Protein AF-A0A2T2UEE6-F1 (afdb_monomer_lite)

Foldseek 3Di:
DDDDDFDDDDPVRDDPVDDDCRPGVVVVVVVVVPDPDDDDDDDDDPQKDWFFDPVQVQEGEDPPAPNTDIDIDGPPRRGHYDPHDDDHDPPVPDD

Structure (mmCIF, N/CA/C/O backbone):
data_AF-A0A2T2UEE6-F1
#
_entry.id   AF-A0A2T2UEE6-F1
#
loop_
_atom_site.group_PDB
_atom_site.id
_atom_site.type_symbol
_atom_site.label_atom_id
_atom_site.label_alt_id
_atom_site.label_comp_id
_atom_site.label_asym_id
_atom_site.label_entity_id
_atom_site.label_seq_id
_atom_site.pdbx_PDB_ins_code
_atom_site.Cartn_x
_atom_site.Cartn_y
_atom_site.Cartn_z
_atom_site.occupancy
_atom_site.B_iso_or_equiv
_atom_site.auth_seq_id
_atom_site.auth_comp_id
_atom_site.auth_asym_id
_atom_site.auth_atom_id
_atom_site.pdbx_PDB_model_num
ATOM 1 N N . GLU A 1 1 ? -9.893 -11.849 -11.462 1.00 67.19 1 GLU A N 1
ATOM 2 C CA . GLU A 1 1 ? -8.720 -11.974 -10.574 1.00 67.19 1 GLU A CA 1
ATOM 3 C C . GLU A 1 1 ? -7.503 -12.394 -11.387 1.00 67.19 1 GLU A C 1
ATOM 5 O O . GLU A 1 1 ? -7.564 -13.440 -12.022 1.00 67.19 1 GLU A O 1
ATOM 10 N N . ARG A 1 2 ? -6.456 -11.567 -11.496 1.00 81.19 2 ARG A N 1
ATOM 11 C CA . ARG A 1 2 ? -5.236 -11.912 -12.251 1.00 81.19 2 ARG A CA 1
ATOM 12 C C . ARG A 1 2 ? -4.020 -11.309 -11.558 1.00 81.19 2 ARG A C 1
ATOM 14 O O . ARG A 1 2 ? -4.091 -10.177 -11.093 1.00 81.19 2 ARG A O 1
ATOM 21 N N . VAL A 1 3 ? -2.914 -12.043 -11.552 1.00 90.94 3 VAL A N 1
ATOM 22 C CA . VAL A 1 3 ? -1.601 -11.560 -11.108 1.00 90.94 3 VAL A CA 1
ATOM 23 C C . VAL A 1 3 ? -0.672 -11.561 -12.316 1.00 90.94 3 VAL A C 1
ATOM 25 O O . VAL A 1 3 ? -0.683 -12.506 -13.102 1.00 90.94 3 VAL A O 1
ATOM 28 N N . GLY A 1 4 ? 0.108 -10.494 -12.477 1.00 92.44 4 GLY A N 1
ATOM 29 C CA . GLY A 1 4 ? 1.094 -10.357 -13.545 1.00 92.44 4 GLY A CA 1
ATOM 30 C C . GLY A 1 4 ? 2.434 -9.914 -12.978 1.00 92.44 4 GLY A C 1
ATOM 31 O O . GLY A 1 4 ? 2.472 -9.072 -12.082 1.00 92.44 4 GLY A O 1
ATOM 32 N N . VAL A 1 5 ? 3.519 -10.462 -13.517 1.00 96.06 5 VAL A N 1
ATOM 33 C CA . VAL A 1 5 ? 4.896 -10.138 -13.127 1.00 96.06 5 VAL A CA 1
ATOM 34 C C . VAL A 1 5 ? 5.650 -9.695 -14.372 1.00 96.06 5 VAL A C 1
ATOM 36 O O . VAL A 1 5 ? 5.518 -10.308 -15.427 1.00 96.06 5 VAL A O 1
ATOM 39 N N . VAL A 1 6 ? 6.432 -8.625 -14.250 1.00 97.06 6 VAL A N 1
ATOM 40 C CA . VAL A 1 6 ? 7.308 -8.135 -15.316 1.00 97.06 6 VAL A CA 1
ATOM 41 C C . VAL A 1 6 ? 8.687 -7.883 -14.730 1.00 97.06 6 VAL A C 1
ATOM 43 O O . VAL A 1 6 ? 8.818 -7.221 -13.702 1.00 97.06 6 VAL A O 1
ATOM 46 N N . TRP A 1 7 ? 9.707 -8.390 -15.413 1.00 96.12 7 TRP A N 1
ATOM 47 C CA . TRP A 1 7 ? 11.109 -8.114 -15.135 1.00 96.12 7 TRP A CA 1
ATOM 48 C C . TRP A 1 7 ? 11.759 -7.511 -16.383 1.00 96.12 7 TRP A C 1
ATOM 50 O O . TRP A 1 7 ? 11.407 -7.881 -17.502 1.00 96.12 7 TRP A O 1
ATOM 60 N N . VAL A 1 8 ? 12.677 -6.562 -16.188 1.00 96.69 8 VAL A N 1
ATOM 61 C CA . VAL A 1 8 ? 13.416 -5.888 -17.263 1.00 96.69 8 VAL A CA 1
ATOM 62 C C . VAL A 1 8 ? 14.891 -5.843 -16.884 1.00 96.69 8 VAL A C 1
ATOM 64 O O . VAL A 1 8 ? 15.238 -5.321 -15.824 1.00 96.69 8 VAL A O 1
ATOM 67 N N . GLY A 1 9 ? 15.749 -6.342 -17.768 1.00 96.50 9 GLY A N 1
ATOM 68 C CA . GLY A 1 9 ? 17.197 -6.340 -17.607 1.00 96.50 9 GLY A CA 1
ATOM 69 C C . GLY A 1 9 ? 17.904 -6.700 -18.908 1.00 96.50 9 GLY A C 1
ATOM 70 O O . GLY A 1 9 ? 17.264 -7.122 -19.870 1.00 96.50 9 GLY A O 1
ATOM 71 N N . HIS A 1 10 ? 19.219 -6.497 -18.938 1.00 97.25 10 HIS A N 1
ATOM 72 C CA . HIS A 1 10 ? 20.066 -7.030 -19.999 1.00 97.25 10 HIS A CA 1
ATOM 73 C C . HIS A 1 10 ? 20.482 -8.459 -19.654 1.00 97.25 10 HIS A C 1
ATOM 75 O O . HIS A 1 10 ? 20.834 -8.733 -18.507 1.00 97.25 10 HIS A O 1
ATOM 81 N N . ASP A 1 11 ? 20.509 -9.342 -20.651 1.00 98.12 11 ASP A N 1
ATOM 82 C CA . ASP A 1 11 ? 20.920 -10.743 -20.469 1.00 98.12 11 ASP A CA 1
ATOM 83 C C . ASP A 1 11 ? 22.370 -10.872 -19.969 1.00 98.12 11 ASP A C 1
ATOM 85 O O . ASP A 1 11 ? 22.725 -11.826 -19.283 1.00 98.12 11 ASP A O 1
ATOM 89 N N . ASP A 1 12 ? 23.210 -9.880 -20.276 1.00 97.88 12 ASP A N 1
ATOM 90 C CA . ASP A 1 12 ? 24.611 -9.801 -19.857 1.00 97.88 12 ASP A CA 1
ATOM 91 C C . ASP A 1 12 ? 24.820 -9.105 -18.497 1.00 97.88 12 ASP A C 1
ATOM 93 O O . ASP A 1 12 ? 25.948 -8.768 -18.136 1.00 97.88 12 ASP A O 1
ATOM 97 N N . ASN A 1 13 ? 23.743 -8.898 -17.731 1.00 95.56 13 ASN A N 1
ATOM 98 C CA . ASN A 1 13 ? 23.735 -8.273 -16.404 1.00 95.56 13 ASN A CA 1
ATOM 99 C C . ASN A 1 13 ? 24.314 -6.849 -16.343 1.00 95.56 13 ASN A C 1
ATOM 101 O O . AS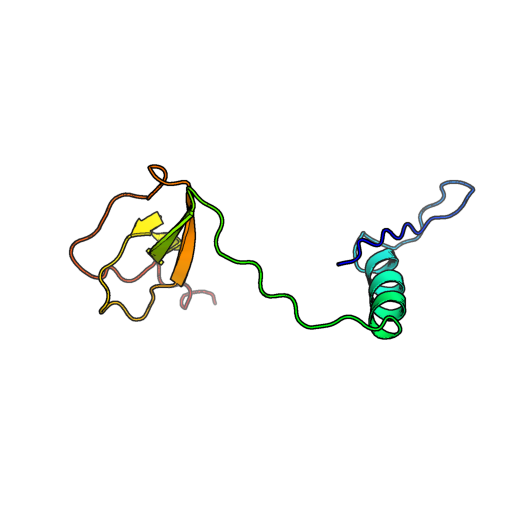N A 1 13 ? 24.613 -6.349 -15.253 1.00 95.56 13 ASN A O 1
ATOM 105 N N . ARG A 1 14 ? 24.473 -6.159 -17.478 1.00 98.06 14 ARG A N 1
ATOM 106 C CA . ARG A 1 14 ? 24.908 -4.761 -17.459 1.00 98.06 14 ARG A CA 1
ATOM 107 C C . ARG A 1 14 ? 23.843 -3.838 -16.854 1.00 98.06 14 ARG A C 1
ATOM 109 O O . ARG A 1 14 ? 22.648 -4.143 -16.908 1.00 98.06 14 ARG A O 1
ATOM 116 N N . PRO A 1 15 ? 24.252 -2.675 -16.309 1.00 96.75 15 PRO A N 1
ATOM 117 C CA . PRO A 1 15 ? 23.314 -1.690 -15.787 1.00 96.75 15 PRO A CA 1
ATOM 118 C C . PRO A 1 15 ? 22.337 -1.220 -16.867 1.00 96.75 15 PRO A C 1
ATOM 120 O O . PRO A 1 15 ? 22.750 -0.795 -17.942 1.00 96.75 15 PRO A O 1
ATOM 123 N N . THR A 1 16 ? 21.042 -1.232 -16.556 1.00 96.19 16 THR A N 1
ATOM 124 C CA . THR A 1 16 ? 19.990 -0.704 -17.442 1.00 96.19 16 THR A CA 1
ATOM 125 C C . THR A 1 16 ? 19.811 0.810 -17.319 1.00 96.19 16 THR A C 1
ATOM 127 O O . THR A 1 16 ? 19.129 1.419 -18.137 1.00 96.19 16 THR A O 1
ATOM 130 N N . GLY A 1 17 ? 20.349 1.426 -16.258 1.00 95.75 17 GLY A N 1
ATOM 131 C CA . GLY A 1 17 ? 20.044 2.812 -15.881 1.00 95.75 17 GLY A CA 1
ATOM 132 C C . GLY A 1 17 ? 18.612 3.020 -15.363 1.00 95.75 17 GLY A C 1
ATOM 133 O O . GLY A 1 17 ? 18.223 4.149 -15.078 1.00 95.75 17 GLY A O 1
ATOM 134 N N . LEU A 1 18 ? 17.830 1.944 -15.224 1.00 94.56 18 LEU A N 1
ATOM 135 C CA . LEU A 1 18 ? 16.453 1.957 -14.737 1.00 94.56 18 LEU A CA 1
ATOM 136 C C . LEU A 1 18 ? 16.392 1.415 -13.304 1.00 94.56 18 LEU A C 1
ATOM 138 O O . LEU A 1 18 ? 17.148 0.525 -12.921 1.00 94.56 18 LEU A O 1
ATOM 142 N N . THR A 1 19 ? 15.442 1.912 -12.517 1.00 89.94 19 THR A N 1
ATOM 143 C CA . THR A 1 19 ? 15.184 1.477 -11.136 1.00 89.94 19 THR A CA 1
ATOM 144 C C . THR A 1 19 ? 13.719 1.087 -10.953 1.00 89.94 19 THR A C 1
ATOM 146 O O . THR A 1 19 ? 12.815 1.900 -11.156 1.00 89.94 19 THR A O 1
ATOM 149 N N . GLY A 1 20 ? 13.470 -0.172 -10.575 1.00 88.69 20 GLY A N 1
ATOM 150 C CA . GLY A 1 20 ? 12.143 -0.697 -10.231 1.00 88.69 20 GLY A CA 1
ATOM 151 C C . GLY A 1 20 ? 11.025 -0.241 -11.177 1.00 88.69 20 GLY A C 1
ATOM 152 O O . GLY A 1 20 ? 10.953 -0.648 -12.339 1.00 88.69 20 GLY A O 1
ATOM 153 N N . ALA A 1 21 ? 10.162 0.645 -10.670 1.00 92.75 21 ALA A N 1
ATOM 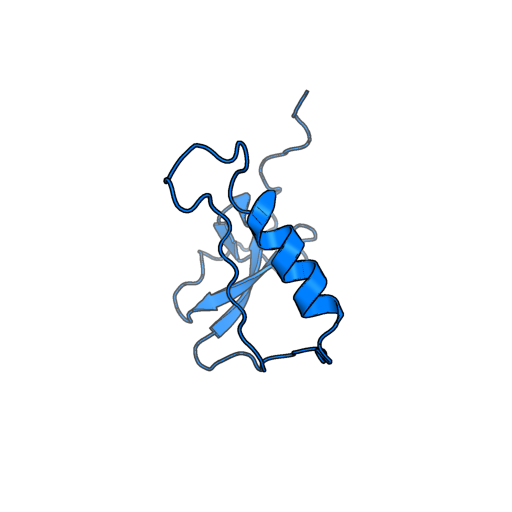154 C CA . ALA A 1 21 ? 8.992 1.165 -11.370 1.00 92.75 21 ALA A CA 1
ATOM 155 C C . ALA A 1 21 ? 9.293 2.042 -12.604 1.00 92.75 21 ALA A C 1
ATOM 157 O O . ALA A 1 21 ? 8.423 2.218 -13.456 1.00 92.75 21 ALA A O 1
ATOM 158 N N . THR A 1 22 ? 10.505 2.580 -12.746 1.00 94.38 22 THR A N 1
ATOM 159 C CA . THR A 1 22 ? 10.866 3.387 -13.925 1.00 94.38 22 THR A CA 1
ATOM 160 C C . THR A 1 22 ? 11.035 2.537 -15.190 1.00 94.38 22 THR A C 1
ATOM 162 O O . THR A 1 22 ? 10.828 3.055 -16.284 1.00 94.38 22 THR A O 1
ATOM 165 N N . GLY A 1 23 ? 11.316 1.233 -15.044 1.00 95.12 23 GLY A N 1
ATOM 166 C CA . GLY A 1 23 ? 11.358 0.254 -16.135 1.00 95.12 23 GLY A CA 1
ATOM 167 C C . GLY A 1 23 ? 10.161 -0.699 -16.125 1.00 95.12 23 GLY A C 1
ATOM 168 O O . GLY A 1 23 ? 9.219 -0.546 -16.901 1.00 95.12 23 GLY A O 1
ATOM 169 N N . ALA A 1 24 ? 10.177 -1.684 -15.224 1.00 97.38 24 ALA A N 1
ATOM 170 C CA . ALA A 1 24 ? 9.248 -2.816 -15.258 1.00 97.38 24 ALA A CA 1
ATOM 171 C C . ALA A 1 24 ? 7.770 -2.422 -15.070 1.00 97.38 24 ALA A C 1
ATOM 173 O O . ALA A 1 24 ? 6.903 -2.951 -15.768 1.00 97.38 24 ALA A O 1
ATOM 174 N N . LEU A 1 25 ? 7.464 -1.455 -14.190 1.00 96.81 25 LEU A N 1
ATOM 175 C CA . LEU A 1 25 ? 6.074 -1.032 -13.955 1.00 96.81 25 LEU A CA 1
ATOM 176 C C . LEU A 1 25 ? 5.452 -0.365 -15.190 1.00 96.81 25 LEU A C 1
ATOM 178 O O . LEU A 1 25 ? 4.246 -0.471 -15.385 1.00 96.81 25 LEU A O 1
ATOM 182 N N . ARG A 1 26 ? 6.249 0.281 -16.055 1.00 95.94 26 ARG A N 1
ATOM 183 C CA . ARG A 1 26 ? 5.746 0.877 -17.304 1.00 95.94 26 ARG A CA 1
ATOM 184 C C . ARG A 1 26 ? 5.206 -0.193 -18.252 1.00 95.94 26 ARG A C 1
ATOM 186 O O . ARG A 1 26 ? 4.092 -0.055 -18.749 1.00 95.94 26 ARG A O 1
ATOM 193 N N . VAL A 1 27 ? 5.969 -1.270 -18.444 1.00 96.38 27 VAL A N 1
ATOM 194 C CA . VAL A 1 27 ? 5.572 -2.416 -19.278 1.00 96.38 27 VAL A CA 1
ATOM 195 C C . VAL A 1 27 ? 4.389 -3.154 -18.649 1.00 96.38 27 VAL A C 1
ATOM 197 O O . VAL A 1 27 ? 3.411 -3.447 -19.334 1.00 96.38 27 VAL A O 1
ATOM 200 N N . TRP A 1 28 ? 4.426 -3.389 -17.332 1.00 96.06 28 TRP A N 1
ATOM 201 C CA . TRP A 1 28 ? 3.309 -3.998 -16.605 1.00 96.06 28 TRP A CA 1
ATOM 202 C C . TRP A 1 28 ? 2.017 -3.182 -16.745 1.00 96.06 28 TRP A C 1
ATOM 204 O O . TRP A 1 28 ? 0.959 -3.747 -17.008 1.00 96.06 28 TRP A O 1
ATOM 214 N N . ALA A 1 29 ? 2.089 -1.852 -16.621 1.00 94.62 29 ALA A N 1
ATOM 215 C CA . ALA A 1 29 ? 0.926 -0.976 -16.724 1.00 94.62 29 ALA A CA 1
ATOM 216 C C . ALA A 1 29 ? 0.319 -0.977 -18.134 1.00 94.62 29 ALA A C 1
ATOM 218 O O . ALA A 1 29 ? -0.904 -1.033 -18.263 1.00 94.62 29 ALA A O 1
ATOM 219 N N . ASP A 1 30 ? 1.142 -0.951 -19.189 1.00 95.56 30 ASP A N 1
ATOM 220 C CA . ASP A 1 30 ? 0.651 -1.066 -20.569 1.00 95.56 30 ASP A CA 1
ATOM 221 C C . ASP A 1 30 ? -0.012 -2.430 -20.823 1.00 95.56 30 ASP A C 1
ATOM 223 O O . ASP A 1 30 ? -1.112 -2.486 -21.373 1.00 95.56 30 ASP A O 1
ATOM 227 N N . MET A 1 31 ? 0.592 -3.520 -20.339 1.00 94.62 31 MET A N 1
ATOM 228 C CA . MET A 1 31 ? -0.004 -4.857 -20.400 1.00 94.62 31 MET A CA 1
ATOM 229 C C . MET A 1 31 ? -1.370 -4.893 -19.697 1.00 94.62 31 MET A C 1
ATOM 231 O O . MET A 1 31 ? -2.362 -5.303 -20.296 1.00 94.62 31 MET A O 1
ATOM 235 N N . MET A 1 32 ? -1.449 -4.438 -18.444 1.00 93.12 32 MET A N 1
ATOM 236 C CA . MET A 1 32 ? -2.677 -4.509 -17.644 1.00 93.12 32 MET A CA 1
ATOM 237 C C . MET A 1 32 ? -3.805 -3.634 -18.197 1.00 93.12 32 MET A C 1
ATOM 239 O O . MET A 1 32 ? -4.962 -4.036 -18.114 1.00 93.12 32 MET A O 1
ATOM 243 N N . ARG A 1 33 ? -3.491 -2.490 -18.824 1.00 92.44 33 ARG A N 1
ATOM 244 C CA . ARG A 1 33 ? -4.481 -1.633 -19.507 1.00 92.44 33 ARG A CA 1
ATOM 245 C C . ARG A 1 33 ? -5.171 -2.318 -20.686 1.00 92.44 33 ARG A C 1
ATOM 247 O O . ARG A 1 33 ? -6.263 -1.907 -21.062 1.00 92.44 33 ARG A O 1
ATOM 254 N N . ARG A 1 34 ? -4.530 -3.321 -21.289 1.00 93.31 34 ARG A N 1
ATOM 255 C CA . ARG A 1 34 ? -5.061 -4.077 -22.435 1.00 93.31 34 ARG A CA 1
ATOM 256 C C . ARG A 1 34 ? -5.827 -5.328 -22.011 1.00 93.31 34 ARG A C 1
ATOM 258 O O . ARG A 1 34 ? -6.491 -5.945 -22.840 1.00 93.31 34 ARG A O 1
ATOM 265 N N . LEU A 1 35 ? -5.733 -5.721 -20.741 1.00 90.25 35 LEU A N 1
ATOM 266 C CA . LEU A 1 35 ? -6.484 -6.845 -20.198 1.00 90.25 35 LEU A CA 1
ATOM 267 C C . LEU A 1 35 ? -7.878 -6.377 -19.751 1.00 90.25 35 LEU A C 1
ATOM 269 O O . LEU A 1 35 ? -8.011 -5.267 -19.236 1.00 90.25 35 LEU A O 1
ATOM 273 N N . PRO A 1 36 ? -8.920 -7.218 -19.880 1.00 85.50 36 PRO A N 1
ATOM 274 C CA . PRO A 1 36 ? -10.247 -6.920 -19.350 1.00 85.50 36 PRO A CA 1
ATOM 275 C C . PRO A 1 36 ? -10.232 -7.054 -17.818 1.00 85.50 36 PRO A C 1
ATOM 277 O O . PRO A 1 36 ? -10.654 -8.066 -17.254 1.00 85.50 36 PRO A O 1
ATOM 280 N N . ALA A 1 37 ? -9.665 -6.059 -17.139 1.00 81.00 37 ALA A N 1
ATOM 281 C CA . ALA A 1 37 ? -9.670 -5.955 -15.688 1.00 81.00 37 ALA A CA 1
ATOM 282 C C . ALA A 1 37 ? -10.974 -5.285 -15.231 1.00 81.00 37 ALA A C 1
ATOM 284 O O . ALA A 1 37 ? -11.274 -4.157 -15.618 1.00 81.00 37 ALA A O 1
ATOM 285 N N . GLY A 1 38 ? -11.762 -5.997 -14.426 1.00 82.25 38 GLY A N 1
ATOM 286 C CA . GLY A 1 38 ? -12.930 -5.439 -13.746 1.00 82.25 38 GLY A CA 1
ATOM 287 C C . GLY A 1 38 ? -12.546 -4.793 -12.417 1.00 82.25 38 GLY A C 1
ATOM 288 O O . GLY A 1 38 ? -11.495 -5.108 -11.854 1.00 82.25 38 GLY A O 1
ATOM 289 N N . SER A 1 39 ? -13.414 -3.914 -11.910 1.00 83.88 39 SER A N 1
ATOM 290 C CA . SER A 1 39 ? -13.268 -3.402 -10.547 1.00 83.88 39 SER A CA 1
ATOM 291 C C . SER A 1 39 ? -13.307 -4.557 -9.548 1.00 83.88 39 SER A C 1
ATOM 293 O O . SER A 1 39 ? -14.125 -5.470 -9.678 1.00 83.88 39 SER A O 1
ATOM 295 N N . TRP A 1 40 ? -12.414 -4.515 -8.566 1.00 84.19 40 TRP A N 1
ATOM 296 C CA . TRP A 1 40 ? -12.308 -5.518 -7.523 1.00 84.19 40 TRP A CA 1
ATOM 297 C C . TRP A 1 40 ? -12.682 -4.885 -6.183 1.00 84.19 40 TRP A C 1
ATOM 299 O O . TRP A 1 40 ? -12.045 -3.926 -5.754 1.00 84.19 40 TRP A O 1
ATOM 309 N N . HIS A 1 41 ? -13.668 -5.464 -5.502 1.00 84.75 41 HIS A N 1
ATOM 310 C CA . HIS A 1 41 ? -14.077 -5.076 -4.153 1.00 84.75 41 HIS A CA 1
ATOM 311 C C . HIS A 1 41 ? -14.048 -6.332 -3.277 1.00 84.75 41 HIS A C 1
ATOM 313 O O . HIS A 1 41 ? -15.008 -7.101 -3.315 1.00 84.75 41 HIS A O 1
ATOM 319 N N . PRO A 1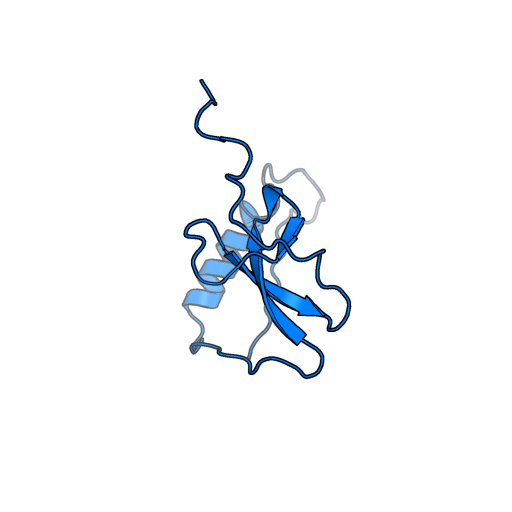 42 ? -12.949 -6.601 -2.551 1.00 84.31 42 PRO A N 1
ATOM 320 C CA . PRO A 1 42 ? -12.915 -7.737 -1.650 1.00 84.31 42 PRO A CA 1
ATOM 321 C C . PRO A 1 42 ? -13.798 -7.419 -0.444 1.00 84.31 42 PRO A C 1
ATOM 323 O O . PRO A 1 42 ? -13.802 -6.289 0.051 1.00 84.31 42 PRO A O 1
ATOM 326 N N . GLU A 1 43 ? -14.516 -8.415 0.057 1.00 91.69 43 GLU A N 1
ATOM 327 C CA . GLU A 1 43 ? -15.136 -8.294 1.373 1.00 91.69 43 GLU A CA 1
ATOM 328 C C . GLU A 1 43 ? -14.052 -8.150 2.448 1.00 91.69 43 GLU A C 1
ATOM 330 O O . GLU A 1 43 ? -12.922 -8.621 2.283 1.00 91.69 43 GLU A O 1
ATOM 335 N N . THR A 1 44 ? -14.385 -7.473 3.550 1.00 93.00 44 THR A N 1
ATOM 336 C CA . THR A 1 44 ? -13.460 -7.381 4.687 1.00 93.00 44 THR A CA 1
ATOM 337 C C . THR A 1 44 ? -13.288 -8.785 5.278 1.00 93.00 44 THR A C 1
ATOM 339 O O . THR A 1 44 ? -14.294 -9.387 5.659 1.00 93.00 44 THR A O 1
ATOM 342 N N . PRO A 1 45 ? -12.059 -9.331 5.343 1.00 94.50 45 PRO A N 1
ATOM 343 C CA . PRO A 1 45 ? -11.840 -10.663 5.892 1.00 94.50 45 PRO A CA 1
ATOM 344 C C . PRO A 1 45 ? -12.220 -10.740 7.380 1.00 94.50 45 PRO A C 1
ATOM 346 O O . PRO A 1 45 ? -12.118 -9.733 8.084 1.00 94.50 45 PRO A O 1
ATOM 349 N N . PRO A 1 46 ? -12.589 -11.927 7.895 1.00 96.44 46 PRO A N 1
ATOM 350 C CA . PRO A 1 46 ? -12.741 -12.137 9.333 1.00 96.44 46 PRO A CA 1
ATOM 351 C C . PRO A 1 46 ? -11.467 -11.752 10.097 1.00 96.44 46 PRO A C 1
ATOM 353 O O . PRO A 1 46 ? -10.359 -12.004 9.616 1.00 96.44 46 PRO A O 1
ATOM 356 N N . GLY A 1 47 ? -11.614 -11.169 11.289 1.00 96.44 47 GLY A N 1
ATOM 357 C CA . GLY A 1 47 ? -10.476 -10.728 12.098 1.00 96.44 47 GLY A CA 1
ATOM 358 C C . GLY A 1 47 ? -9.890 -9.375 11.686 1.00 96.44 47 GLY A C 1
ATOM 359 O O . GLY A 1 47 ? -8.843 -8.999 12.213 1.00 96.44 47 GLY A O 1
ATOM 360 N N . VAL A 1 48 ? -10.521 -8.656 10.747 1.00 97.00 48 VAL A N 1
ATOM 361 C CA . VAL A 1 48 ? -10.150 -7.286 10.372 1.00 97.00 48 VAL A CA 1
ATOM 362 C C . VAL A 1 48 ? -11.224 -6.305 10.832 1.00 97.00 48 VAL A C 1
ATOM 364 O O . VAL A 1 48 ? -12.369 -6.365 10.384 1.00 97.00 48 VAL A O 1
ATOM 367 N N . GLU A 1 49 ? -10.834 -5.344 11.668 1.00 95.38 49 GLU A N 1
ATOM 368 C CA . GLU A 1 49 ? -11.682 -4.234 12.096 1.00 95.38 49 GLU A CA 1
ATOM 369 C C . GLU A 1 49 ? -11.217 -2.904 11.486 1.00 95.38 49 GLU A C 1
ATOM 371 O O . GLU A 1 49 ? -10.024 -2.618 11.380 1.00 95.38 49 GLU A O 1
ATOM 376 N N . TRP A 1 50 ? -12.165 -2.066 11.065 1.00 94.69 50 TRP A N 1
ATOM 377 C CA . TRP A 1 50 ? -11.874 -0.729 10.543 1.00 94.69 50 TRP A CA 1
ATOM 378 C C . TRP A 1 50 ? -11.987 0.310 11.653 1.00 94.69 50 TRP A C 1
ATOM 380 O O . TRP A 1 50 ? -13.035 0.430 12.286 1.00 94.69 50 TRP A O 1
ATOM 390 N N . ALA A 1 51 ? -10.950 1.128 11.827 1.00 94.44 51 ALA A N 1
ATOM 391 C CA . ALA A 1 51 ? -10.938 2.187 12.828 1.00 94.44 51 ALA A CA 1
ATOM 392 C C . ALA A 1 51 ? -10.572 3.548 12.239 1.00 94.44 51 ALA A C 1
ATOM 394 O O . ALA A 1 51 ? -9.817 3.664 11.273 1.00 94.44 51 ALA A O 1
ATOM 395 N N . ARG A 1 52 ? -11.123 4.587 12.864 1.00 94.00 52 ARG A N 1
ATOM 396 C CA . ARG A 1 52 ? -10.775 5.990 12.648 1.00 94.00 52 ARG A CA 1
ATOM 397 C C . ARG A 1 52 ? -9.529 6.301 13.464 1.00 94.00 52 ARG A C 1
ATOM 399 O O . ARG A 1 52 ? -9.570 6.216 14.690 1.00 94.00 52 ARG A O 1
ATOM 406 N N . VAL A 1 53 ? -8.429 6.633 12.805 1.00 93.06 53 VAL A N 1
ATOM 407 C CA . VAL A 1 53 ? -7.141 6.866 13.455 1.00 93.06 53 VAL A CA 1
ATOM 408 C C . VAL A 1 53 ? -6.520 8.180 13.018 1.00 93.06 53 VAL A C 1
ATOM 410 O O . VAL A 1 53 ? -6.589 8.561 11.851 1.00 93.06 53 VAL A O 1
ATOM 413 N N . ASN A 1 54 ? -5.863 8.846 13.961 1.00 90.25 54 ASN A N 1
ATOM 414 C CA . ASN A 1 54 ? -4.813 9.792 13.624 1.00 90.25 54 ASN A CA 1
ATOM 415 C C . ASN A 1 54 ? -3.522 8.967 13.488 1.00 90.25 54 ASN A C 1
ATOM 417 O O . ASN A 1 54 ? -3.013 8.426 14.476 1.00 90.25 54 ASN A O 1
ATOM 421 N N . ALA A 1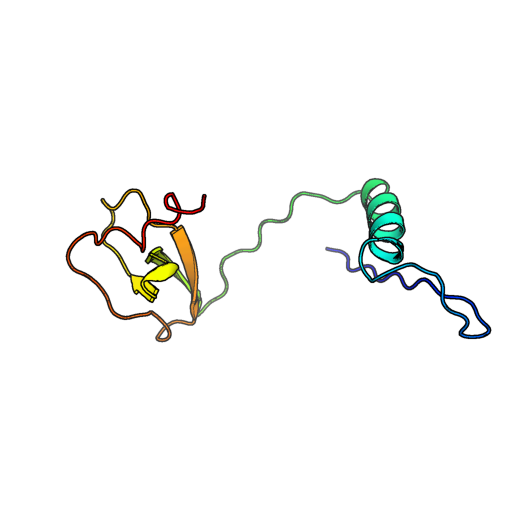 55 ? -3.057 8.798 12.246 1.00 85.69 55 ALA A N 1
ATOM 422 C CA . ALA A 1 55 ? -1.910 7.951 11.925 1.00 85.69 55 ALA A CA 1
ATOM 423 C C . ALA A 1 55 ? -0.604 8.500 12.520 1.00 85.69 55 ALA A C 1
ATOM 425 O O . ALA A 1 55 ? 0.218 7.723 13.001 1.00 85.69 55 ALA A O 1
ATOM 426 N N . ASP A 1 56 ? -0.459 9.826 12.571 1.00 86.06 56 ASP A N 1
ATOM 427 C CA . ASP A 1 56 ? 0.729 10.486 13.116 1.00 86.06 56 ASP A CA 1
ATOM 428 C C . ASP A 1 56 ? 0.825 10.305 14.639 1.00 86.06 56 ASP A C 1
ATOM 430 O O . ASP A 1 56 ? 1.898 10.048 15.183 1.00 86.06 56 ASP A O 1
ATOM 434 N N . ALA A 1 57 ? -0.308 10.386 15.341 1.00 85.12 57 ALA A N 1
ATOM 435 C CA . ALA A 1 57 ? -0.385 10.158 16.784 1.00 85.12 57 ALA A CA 1
ATOM 436 C C . ALA A 1 57 ? -0.403 8.663 17.159 1.00 85.12 57 ALA A C 1
ATOM 438 O O . ALA A 1 57 ? -0.246 8.318 18.334 1.00 85.12 57 ALA A O 1
ATOM 439 N N . ASN A 1 58 ? -0.617 7.773 16.184 1.00 89.56 58 ASN A N 1
ATOM 440 C CA . ASN A 1 58 ? -0.877 6.349 16.382 1.00 89.56 58 ASN A CA 1
ATOM 441 C C . ASN A 1 58 ? -1.977 6.112 17.435 1.00 89.56 58 ASN A C 1
ATOM 443 O O . ASN A 1 58 ? -1.756 5.495 18.486 1.00 89.56 58 ASN A O 1
ATOM 447 N N . ARG A 1 59 ? -3.156 6.698 17.203 1.00 93.06 59 ARG A N 1
ATOM 448 C CA . ARG A 1 59 ? -4.299 6.633 18.123 1.00 93.06 59 ARG A CA 1
ATOM 449 C C . ARG A 1 59 ? -5.605 6.444 17.379 1.00 93.06 59 ARG A C 1
ATOM 451 O O . ARG A 1 59 ? -5.810 7.035 16.322 1.00 93.06 59 ARG A O 1
ATOM 458 N N . VAL A 1 60 ? -6.509 5.682 17.986 1.00 93.81 60 VAL A N 1
ATOM 459 C CA . VAL A 1 60 ? -7.912 5.645 17.570 1.00 93.81 60 VAL A CA 1
ATOM 460 C C . VAL A 1 60 ? -8.596 6.899 18.096 1.00 93.81 60 VAL A C 1
ATOM 462 O O . VAL A 1 60 ? -8.521 7.192 19.291 1.00 93.81 60 VAL A O 1
ATOM 465 N N . VAL A 1 61 ? -9.254 7.634 17.208 1.00 93.06 61 VAL A N 1
ATOM 466 C CA . VAL A 1 61 ? -9.881 8.922 17.516 1.00 93.06 61 VAL A CA 1
ATOM 467 C C . VAL A 1 61 ? -11.406 8.841 17.411 1.00 93.06 61 VAL A C 1
ATOM 469 O O . VAL A 1 61 ? -11.926 7.980 16.695 1.00 93.06 61 VAL A O 1
ATOM 472 N N . PRO A 1 62 ? -12.140 9.714 18.121 1.00 90.31 62 PRO A N 1
ATOM 473 C CA . PRO A 1 62 ? -13.592 9.782 18.021 1.00 90.31 62 PRO A CA 1
ATOM 474 C C . PRO A 1 62 ? -14.121 10.108 16.620 1.00 90.31 62 PRO A C 1
ATOM 476 O O . PRO A 1 62 ? -13.441 10.705 15.782 1.00 90.31 62 PRO A O 1
ATOM 479 N N . ASP A 1 63 ? -15.404 9.804 16.410 1.00 86.06 63 ASP A N 1
ATOM 480 C CA . ASP A 1 63 ? -16.056 9.947 15.110 1.00 86.06 63 ASP A CA 1
ATOM 481 C C . ASP A 1 63 ? -16.308 11.391 14.642 1.00 86.06 63 ASP A C 1
ATOM 483 O O . ASP A 1 63 ? -16.742 11.604 13.508 1.00 86.06 63 ASP A O 1
ATOM 487 N N . PHE A 1 64 ? -16.013 12.384 15.470 1.00 85.81 64 PHE A N 1
ATOM 488 C CA . PHE A 1 64 ? -16.139 13.801 15.131 1.00 85.81 64 PHE A CA 1
ATOM 489 C C . PHE A 1 64 ? -14.796 14.458 14.779 1.00 85.81 64 PHE A C 1
ATOM 491 O O . PHE A 1 64 ? -14.771 15.651 14.508 1.00 85.81 64 PHE A O 1
ATOM 498 N N . CYS A 1 65 ? -13.680 13.718 14.801 1.00 86.06 65 CYS A N 1
ATOM 499 C CA . CYS A 1 65 ? -12.381 14.271 14.415 1.00 86.06 65 CYS A CA 1
ATOM 500 C C . CYS A 1 65 ? -12.224 14.271 12.889 1.00 86.06 65 CYS A C 1
ATOM 502 O O . CYS A 1 65 ? -12.341 13.211 12.258 1.00 86.06 65 CYS A O 1
ATOM 504 N N . ASP A 1 66 ? -11.962 15.455 12.327 1.00 80.75 66 ASP A N 1
ATOM 505 C CA . ASP A 1 66 ? -11.877 15.719 10.882 1.00 80.75 66 ASP A CA 1
ATOM 506 C C . ASP A 1 66 ? -10.584 15.191 10.235 1.00 80.75 66 ASP A C 1
ATOM 508 O O . ASP A 1 66 ? -10.557 14.899 9.042 1.00 80.75 66 ASP A O 1
ATOM 512 N N . ASP A 1 67 ? -9.508 15.037 11.010 1.00 76.69 67 ASP A N 1
ATOM 513 C CA . ASP A 1 67 ? -8.193 14.553 10.564 1.00 76.69 67 ASP A CA 1
ATOM 514 C C . ASP A 1 67 ? -8.055 13.019 10.616 1.00 76.69 67 ASP A C 1
ATOM 516 O O . ASP A 1 67 ? -6.978 12.464 10.389 1.00 76.69 67 ASP A O 1
ATOM 520 N N . ALA A 1 68 ? -9.150 12.313 10.902 1.00 87.31 68 ALA A N 1
ATOM 521 C CA . ALA A 1 68 ? -9.154 10.872 11.086 1.00 87.31 68 ALA A CA 1
ATOM 522 C C . ALA A 1 68 ? -9.142 10.110 9.751 1.00 87.31 68 ALA A C 1
ATOM 524 O O . ALA A 1 68 ? -10.089 10.174 8.964 1.00 87.31 68 ALA A O 1
ATOM 525 N N . GLN A 1 69 ? -8.121 9.282 9.541 1.00 91.38 69 GLN A N 1
ATOM 526 C CA . GLN A 1 69 ? -8.094 8.298 8.460 1.00 91.38 69 GLN A CA 1
ATOM 527 C C . GLN A 1 69 ? -8.818 7.022 8.888 1.00 91.38 69 GLN A C 1
ATOM 529 O O . GLN A 1 69 ? -8.732 6.607 10.041 1.00 91.38 69 GLN A O 1
ATOM 534 N N . ARG A 1 70 ? -9.522 6.364 7.963 1.00 93.38 70 ARG A N 1
ATOM 535 C CA . ARG A 1 70 ? -10.113 5.045 8.216 1.00 93.38 70 ARG A CA 1
ATOM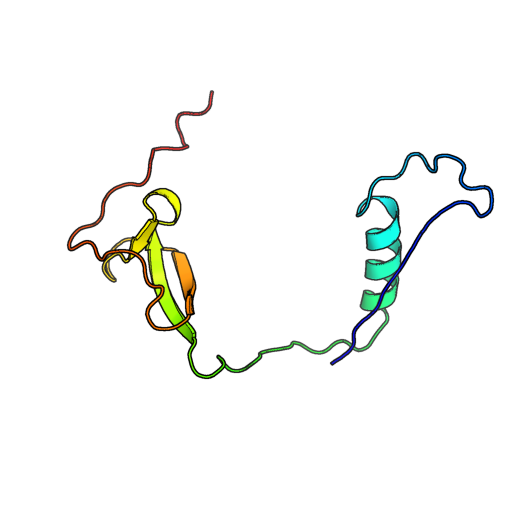 536 C C . ARG A 1 70 ? -9.153 3.971 7.713 1.00 93.38 70 ARG A C 1
ATOM 538 O O . ARG A 1 70 ? -8.964 3.860 6.506 1.00 93.38 70 ARG A O 1
ATOM 545 N N . LEU A 1 71 ? -8.562 3.200 8.623 1.00 94.56 71 LEU A N 1
ATOM 546 C CA . LEU A 1 71 ? -7.587 2.151 8.302 1.00 94.56 71 LEU A CA 1
ATOM 547 C C . LEU A 1 71 ? -8.037 0.785 8.850 1.00 94.56 71 LEU A C 1
ATOM 549 O O . LEU A 1 71 ? -8.726 0.748 9.876 1.00 94.56 71 LEU A O 1
ATOM 553 N N . PRO A 1 72 ? -7.683 -0.323 8.174 1.00 95.38 72 PRO A N 1
ATOM 554 C CA . PRO A 1 72 ? -7.963 -1.669 8.653 1.00 95.38 72 PRO A CA 1
ATOM 555 C C . PRO A 1 72 ? -6.885 -2.126 9.645 1.00 95.38 72 PRO A C 1
ATOM 557 O O . PRO A 1 72 ? -5.694 -1.900 9.430 1.00 95.38 72 PRO A O 1
ATOM 560 N N . PHE A 1 73 ? -7.303 -2.809 10.705 1.00 95.81 73 PHE A N 1
ATOM 561 C CA . PHE A 1 73 ? -6.444 -3.408 11.724 1.00 95.81 73 PHE A CA 1
ATOM 562 C C . PHE A 1 73 ? -6.820 -4.868 11.928 1.00 95.81 73 PHE A C 1
ATOM 564 O O . PHE A 1 73 ? -7.966 -5.253 11.713 1.00 95.81 73 PHE A O 1
ATOM 571 N N . ILE A 1 74 ? -5.856 -5.672 12.370 1.00 97.50 74 ILE A 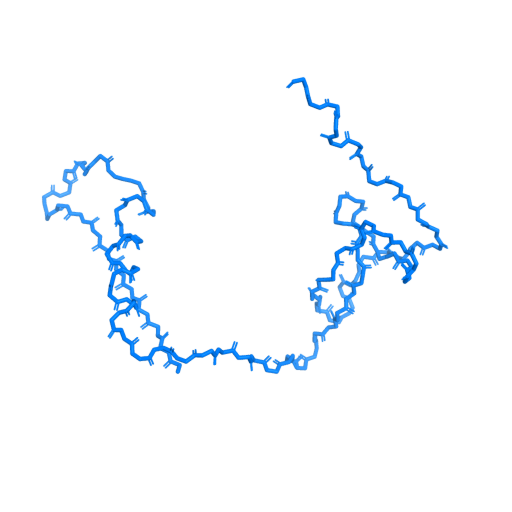N 1
ATOM 572 C CA . ILE A 1 74 ? -6.160 -7.001 12.897 1.00 97.50 74 ILE A CA 1
ATOM 573 C C . ILE A 1 74 ? -6.861 -6.792 14.244 1.00 97.50 74 ILE A C 1
ATOM 575 O O . ILE A 1 74 ? -6.436 -5.949 15.036 1.00 97.50 74 ILE A O 1
ATOM 579 N N . GLU A 1 75 ? -7.927 -7.539 14.511 1.00 96.75 75 GLU A N 1
ATOM 580 C CA . GLU A 1 75 ? -8.624 -7.482 15.797 1.00 96.75 75 GLU A CA 1
ATOM 581 C C . GLU A 1 75 ? -7.638 -7.644 16.966 1.00 96.75 75 GLU A C 1
ATOM 583 O O . GLU A 1 75 ? -6.773 -8.523 16.976 1.00 96.75 75 GLU A O 1
ATOM 588 N N . GLY A 1 76 ? -7.737 -6.750 17.952 1.00 95.25 76 GLY A N 1
ATOM 589 C CA . GLY A 1 76 ? -6.821 -6.718 19.098 1.00 95.25 76 GLY A CA 1
ATOM 590 C C . GLY A 1 76 ? -5.477 -6.022 18.841 1.00 95.25 76 GLY A C 1
ATOM 591 O O . GLY A 1 76 ? -4.709 -5.840 19.784 1.00 95.25 76 GLY A O 1
ATOM 592 N N . SER A 1 77 ? -5.201 -5.567 17.612 1.00 96.44 77 SER A N 1
ATOM 593 C CA . SER A 1 77 ? -4.019 -4.757 17.277 1.00 96.44 77 SER A CA 1
ATOM 594 C C . SER A 1 77 ? -4.311 -3.253 17.220 1.00 96.44 77 SER A C 1
ATOM 596 O O . SER A 1 77 ? -3.486 -2.487 16.714 1.00 96.44 77 SER A O 1
ATOM 598 N N . LEU A 1 78 ? -5.490 -2.818 17.674 1.00 95.69 78 LEU A N 1
ATOM 599 C CA . LEU A 1 78 ? -5.843 -1.404 17.658 1.00 95.69 78 LEU A CA 1
ATOM 600 C C . LEU A 1 78 ? -4.912 -0.581 18.560 1.00 95.69 78 LEU A C 1
ATOM 602 O O . LEU A 1 78 ? -4.651 -0.970 19.703 1.00 95.69 78 LEU A O 1
ATOM 606 N N . PRO A 1 79 ? -4.471 0.603 18.099 1.00 93.44 79 PRO A N 1
ATOM 607 C CA . PRO A 1 79 ? -3.794 1.559 18.958 1.00 93.44 79 PRO A CA 1
ATOM 608 C C . PRO A 1 79 ? -4.694 2.035 20.105 1.00 93.44 79 PRO A C 1
ATOM 610 O O . PRO A 1 79 ? -5.923 1.927 20.058 1.00 93.44 79 PRO A O 1
ATOM 613 N N . ALA A 1 80 ? -4.084 2.634 21.130 1.00 93.69 80 ALA A N 1
ATOM 614 C CA . ALA A 1 80 ? -4.832 3.201 22.247 1.00 93.69 80 ALA A CA 1
ATOM 615 C C . ALA A 1 80 ? -5.871 4.235 21.768 1.00 93.69 80 ALA A C 1
ATOM 617 O O . ALA A 1 80 ? -5.630 5.009 20.834 1.00 93.69 80 ALA A O 1
ATOM 618 N N . ARG A 1 81 ? -7.032 4.251 22.429 1.00 92.38 81 ARG A N 1
ATOM 619 C CA . ARG A 1 81 ? -8.121 5.187 22.133 1.00 92.38 81 ARG A CA 1
ATOM 620 C C . ARG A 1 81 ? -7.878 6.538 22.793 1.00 92.38 81 ARG A C 1
ATOM 622 O O . ARG A 1 81 ? -7.372 6.617 23.910 1.00 92.38 81 ARG A O 1
ATOM 629 N N . MET A 1 82 ? -8.289 7.592 22.103 1.00 86.50 82 MET A N 1
ATOM 630 C CA . MET A 1 82 ? -8.391 8.941 22.640 1.00 86.50 82 MET A CA 1
ATOM 631 C C . MET A 1 82 ? -9.852 9.338 22.810 1.00 86.50 82 MET A C 1
ATOM 633 O O . MET A 1 82 ? -10.710 8.944 22.026 1.00 86.50 82 MET A O 1
ATOM 637 N N . ASN A 1 83 ? -10.121 10.172 23.814 1.00 84.06 83 ASN A N 1
ATOM 638 C CA . ASN A 1 83 ? -11.469 10.678 24.092 1.00 84.06 83 ASN A CA 1
ATOM 639 C C . ASN A 1 83 ? -11.744 12.039 23.431 1.00 84.06 83 ASN A C 1
ATOM 641 O O . ASN A 1 83 ? -12.855 12.551 23.502 1.00 84.06 83 ASN A O 1
ATOM 645 N N . GLN A 1 84 ? -10.727 12.647 22.825 1.00 83.69 84 GLN A N 1
ATOM 646 C CA . GLN A 1 84 ? -10.764 13.994 22.266 1.00 83.69 84 GLN A CA 1
ATOM 647 C C . GLN A 1 84 ? -9.826 14.065 21.064 1.00 83.69 84 GLN A C 1
ATOM 649 O O . GLN A 1 84 ? -8.856 13.307 20.993 1.00 83.69 84 GLN A O 1
ATOM 654 N N . CYS A 1 85 ? -10.127 14.950 20.117 1.00 81.38 85 CYS A N 1
ATOM 655 C CA . CYS A 1 85 ? -9.261 15.164 18.965 1.00 81.38 85 CYS A CA 1
ATOM 656 C C . CYS A 1 85 ? -7.968 15.830 19.434 1.00 81.38 85 CYS A C 1
ATOM 658 O O . CYS A 1 85 ? -8.008 16.865 20.100 1.00 81.38 85 CYS A O 1
ATOM 660 N N . GLN A 1 86 ? -6.826 15.242 19.090 1.00 69.88 86 GLN A N 1
ATOM 661 C CA . GLN A 1 86 ? -5.553 15.947 19.135 1.00 69.88 86 GLN A CA 1
ATOM 662 C C . GLN A 1 86 ? -5.210 16.330 17.703 1.00 69.88 86 GLN A C 1
ATOM 664 O O . GLN A 1 86 ? -5.250 15.446 16.848 1.00 69.88 86 GLN A O 1
ATOM 669 N N . PRO A 1 87 ? -4.857 17.594 17.429 1.00 61.31 87 PRO A N 1
ATOM 670 C CA . PRO A 1 87 ? -4.228 17.903 16.159 1.00 61.31 87 PRO A CA 1
ATOM 671 C C . PRO A 1 87 ? -2.966 17.042 16.036 1.00 61.31 87 PRO A C 1
ATOM 673 O O . PRO A 1 87 ? -2.149 17.000 16.963 1.00 61.31 87 PRO A O 1
ATOM 676 N N . GLY A 1 88 ? -2.825 16.330 14.914 1.00 59.75 88 GLY A N 1
ATOM 677 C CA . GLY A 1 88 ? -1.546 15.722 14.551 1.00 59.75 88 GLY A CA 1
ATOM 678 C C . GLY A 1 88 ? -0.428 16.778 14.528 1.00 59.75 88 GLY A C 1
ATOM 679 O O . GLY A 1 88 ? -0.719 17.978 14.475 1.00 59.75 88 GLY A O 1
ATOM 680 N N . PRO A 1 89 ? 0.853 16.376 14.593 1.00 56.56 89 PRO A N 1
ATOM 681 C CA . PRO A 1 89 ? 1.959 17.305 14.394 1.00 56.56 89 PRO A CA 1
ATOM 682 C C . PRO A 1 89 ? 1.736 18.102 13.100 1.00 56.56 89 PRO A C 1
ATOM 684 O O . PRO A 1 89 ? 1.504 17.535 12.033 1.00 56.56 89 PRO A O 1
ATOM 687 N N . ASP A 1 90 ? 1.738 19.431 13.217 1.00 54.28 90 ASP A N 1
ATOM 688 C CA . ASP A 1 90 ? 1.457 20.338 12.109 1.00 54.28 90 ASP A CA 1
ATOM 689 C C . ASP A 1 90 ? 2.528 20.217 11.015 1.00 54.28 90 ASP A C 1
ATOM 691 O O . ASP A 1 90 ? 3.597 20.824 11.077 1.00 54.28 90 ASP A O 1
ATOM 695 N N . ASN A 1 91 ? 2.224 19.446 9.972 1.00 54.47 91 ASN A N 1
ATOM 696 C CA . ASN A 1 91 ? 3.077 19.325 8.793 1.00 54.47 91 ASN A CA 1
ATOM 697 C C . ASN A 1 91 ? 2.975 20.546 7.847 1.00 54.47 91 ASN A C 1
ATOM 699 O O . ASN A 1 91 ? 3.617 20.542 6.796 1.00 54.47 91 ASN A O 1
ATOM 703 N N . ARG A 1 92 ? 2.212 21.605 8.186 1.00 56.38 92 ARG A N 1
ATOM 704 C CA . ARG A 1 92 ? 2.220 22.891 7.451 1.00 56.38 92 ARG A CA 1
ATOM 705 C C . ARG A 1 92 ? 3.415 23.779 7.808 1.00 56.38 92 ARG A C 1
ATOM 707 O O . ARG A 1 92 ? 3.605 24.805 7.165 1.00 56.38 92 ARG A O 1
ATOM 714 N N . ALA A 1 93 ? 4.253 23.374 8.762 1.00 46.91 93 ALA A N 1
ATOM 715 C CA . ALA A 1 93 ? 5.521 24.030 9.077 1.00 46.91 93 ALA A CA 1
ATOM 716 C C . ALA A 1 93 ? 6.717 23.433 8.304 1.00 46.91 93 ALA A C 1
ATOM 718 O O . ALA A 1 93 ? 7.817 23.320 8.847 1.00 46.91 93 ALA A O 1
ATOM 719 N N . LYS A 1 94 ? 6.528 23.032 7.040 1.00 35.41 94 LYS A N 1
ATOM 720 C CA . LYS A 1 94 ? 7.658 22.772 6.138 1.00 35.41 94 LYS A CA 1
ATOM 721 C C . LYS A 1 94 ? 7.925 24.053 5.327 1.00 35.41 94 LYS A C 1
ATOM 723 O O . LYS A 1 94 ? 6.982 24.507 4.679 1.00 35.41 94 LYS A O 1
ATOM 728 N N . PRO A 1 95 ? 9.129 24.654 5.403 1.00 48.97 95 PRO A N 1
ATOM 729 C CA . PRO A 1 95 ? 9.476 25.824 4.595 1.00 48.97 95 PRO A CA 1
ATOM 730 C C . PRO A 1 95 ? 9.443 25.519 3.094 1.00 48.97 95 PRO A C 1
ATOM 732 O O . PRO A 1 95 ? 9.624 24.332 2.719 1.00 48.97 95 PRO A O 1
#

Secondary structure (DSSP, 8-state):
----------TT----S--GGGTHHHHHHHHHHHS-PPP--PPPPTTEEEEEEETTTTEE--TT-TT-EEEEEETT-PPPB-SSPPPPP-TT---

Sequence (95 aa):
ERVGVVWVGHDDNRPTGLTGATGALRVWADMMRRLPAGSWHPETPPGVEWARVNADANRVVPDFCDDAQRLPFIEGSLPARMNQCQPGPDNRAKP

pLDDT: mean 87.67, std 12.97, range [35.41, 98.12]

Radius of gyration: 20.89 Å; chains: 1; bounding box: 41×38×46 Å